Protein AF-A0A820RCL2-F1 (afdb_monomer)

Organism: NCBI:txid392030

Nearest PDB structures (foldseek):
  1dw9-assembly1_C  TM=3.141E-01  e=3.894E-01  Escherichia coli
  8c7e-assembly1_A  TM=3.278E-01  e=6.930E-01  unidentified
  2iu7-assembly1_J  TM=3.159E-01  e=5.719E-01  Escherichia coli
  2iv1-assembly1_F  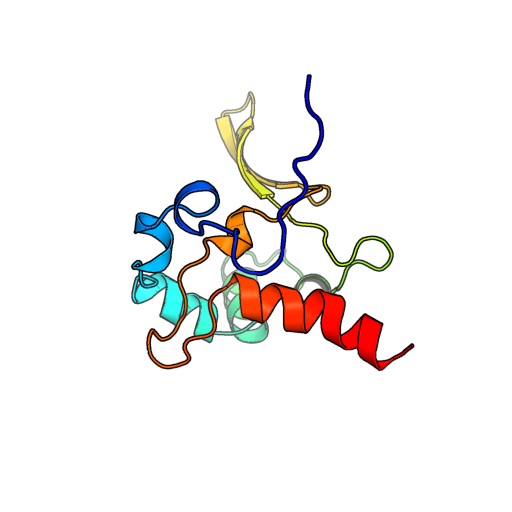TM=3.132E-01  e=6.097E-01  Escherichia coli
  2iu7-assembly1_I  TM=3.158E-01  e=7.877E-01  Escherichia coli

Sequence (130 aa):
MKFAEVHQPGTFNINNHFYPEALNKSLCPEVKSFLELGNERIAERYCYLHPEANYKRLCTLMSSKPSVFHWSGSDLLHVTDHSKQKQMILLETNSCPSGQKSMPTDSYADGNSGYHKFVRLTFLTAIKAA

Secondary structure (DSSP, 8-state):
-----PPPTT---GGGTS-HHHHTPBPPHHHHHHHHTHHHHHHHHHHHH-TTS-HHHHHHHHH---SS-TT-EEEEEEEE-TT--EEEEEEEEES--HHHHTPPBS-STT---HHHHHHIIIIIHHHHT-

Radius of gyration: 18.5 Å; Cα contacts (8 Å, |Δi|>4): 106; chains: 1; bounding box: 46×36×52 Å

Mean predicted aligned error: 9.16 Å

Foldseek 3Di:
DDPDDDDDPPRDDPVVPDPVVLAPDADDPVVLVVVVCDQLNVLVVVCVVVVVDDSVVSSVVVPDADPPCNQWDKDWDFDADPVRDTDIDIDRHHPHPVVQQSHHDNDPPPVQGSVNVSCCVRPVVVVVVD

pLDDT: mean 78.97, std 13.1, range [43.16, 97.06]

Structure (mmCIF, N/CA/C/O backbone):
data_AF-A0A820RCL2-F1
#
_entry.id   AF-A0A820RCL2-F1
#
loop_
_atom_site.group_PDB
_atom_site.id
_atom_site.type_symbol
_atom_site.label_atom_id
_atom_site.label_alt_id
_atom_site.label_comp_id
_atom_site.label_asym_id
_atom_site.label_entity_id
_atom_site.label_seq_id
_atom_site.pdbx_PDB_ins_code
_atom_site.Cartn_x
_atom_site.Cartn_y
_atom_site.Cartn_z
_atom_site.occupancy
_atom_site.B_iso_or_equiv
_atom_site.auth_seq_id
_atom_site.auth_comp_id
_atom_site.auth_asym_id
_atom_site.auth_atom_id
_atom_site.pdbx_PDB_model_num
ATOM 1 N N . MET A 1 1 ? -9.831 8.699 -34.315 1.00 43.16 1 MET A N 1
ATOM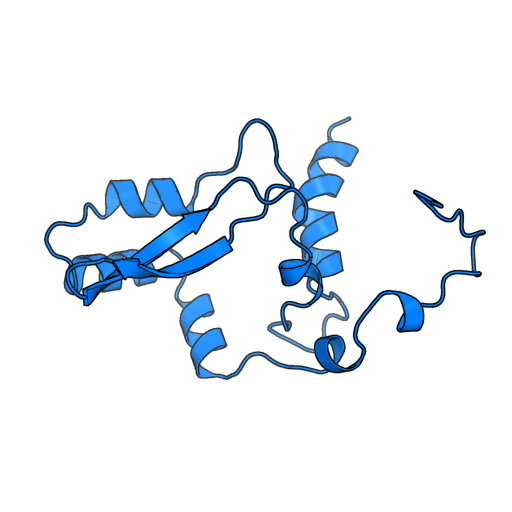 2 C CA . MET A 1 1 ? -9.431 8.288 -32.953 1.00 43.16 1 MET A CA 1
ATOM 3 C C . MET A 1 1 ? -8.292 7.286 -33.109 1.00 43.16 1 MET A C 1
ATOM 5 O O . MET A 1 1 ? -8.522 6.234 -33.689 1.00 43.16 1 MET A O 1
ATOM 9 N N . LYS A 1 2 ? -7.049 7.649 -32.764 1.00 46.34 2 LYS A N 1
ATOM 10 C CA . LYS A 1 2 ? -5.913 6.709 -32.788 1.00 46.34 2 LYS A CA 1
ATOM 11 C C . LYS A 1 2 ? -5.850 6.050 -31.409 1.00 46.34 2 LYS A C 1
ATOM 13 O O . LYS A 1 2 ? -5.715 6.762 -30.425 1.00 46.34 2 LYS A O 1
ATOM 18 N N . PHE A 1 3 ? -6.014 4.730 -31.340 1.00 64.75 3 PHE A N 1
ATOM 19 C CA . PHE A 1 3 ? -6.091 3.996 -30.067 1.00 64.75 3 PHE A CA 1
ATOM 20 C C . PHE A 1 3 ? -4.723 3.535 -29.543 1.00 64.75 3 PHE A C 1
ATOM 22 O O . PHE A 1 3 ? -4.611 3.172 -28.379 1.00 64.75 3 PHE A O 1
ATOM 29 N N . ALA A 1 4 ? -3.686 3.579 -30.383 1.00 68.06 4 ALA A N 1
ATOM 30 C CA . ALA A 1 4 ? -2.301 3.321 -30.008 1.00 68.06 4 ALA A CA 1
ATOM 31 C C . ALA A 1 4 ? -1.350 3.913 -31.062 1.00 68.06 4 ALA A C 1
ATOM 33 O O . ALA A 1 4 ? -1.705 3.999 -32.242 1.00 68.06 4 ALA A O 1
ATOM 34 N N . GLU A 1 5 ? -0.148 4.298 -30.638 1.00 78.19 5 GLU A N 1
ATOM 35 C CA . GLU A 1 5 ? 0.957 4.703 -31.509 1.00 78.19 5 GLU A CA 1
ATOM 36 C C . GLU A 1 5 ? 2.098 3.690 -31.376 1.00 78.19 5 GLU A C 1
ATOM 38 O O . GLU A 1 5 ? 2.475 3.301 -30.271 1.00 78.19 5 GLU A O 1
ATOM 43 N N . VAL A 1 6 ? 2.613 3.218 -32.512 1.00 80.75 6 VAL A N 1
ATOM 44 C CA . VAL A 1 6 ? 3.721 2.259 -32.546 1.00 80.75 6 VAL A CA 1
ATOM 45 C C . VAL A 1 6 ? 5.028 3.039 -32.627 1.00 80.75 6 VAL A C 1
ATOM 47 O O . VAL A 1 6 ? 5.276 3.728 -33.613 1.00 80.75 6 VAL A O 1
ATOM 50 N N . HIS A 1 7 ? 5.874 2.899 -31.607 1.00 81.19 7 HIS A N 1
ATOM 51 C CA . HIS A 1 7 ? 7.210 3.490 -31.578 1.00 81.19 7 HIS A CA 1
ATOM 52 C C . HIS A 1 7 ? 8.263 2.471 -32.020 1.00 81.19 7 HIS A C 1
ATOM 54 O O . HIS A 1 7 ? 8.293 1.340 -31.536 1.00 81.19 7 HIS A O 1
ATOM 60 N N . GLN A 1 8 ? 9.154 2.890 -32.918 1.00 87.00 8 GLN A N 1
ATOM 61 C CA . GLN A 1 8 ? 10.331 2.109 -33.302 1.00 87.00 8 GLN A CA 1
ATOM 62 C C . GLN A 1 8 ? 11.386 2.138 -32.179 1.00 87.00 8 GLN A C 1
ATOM 64 O O . GLN A 1 8 ? 11.445 3.123 -31.427 1.00 87.00 8 GLN A O 1
ATOM 69 N N . PRO A 1 9 ? 12.255 1.119 -32.061 1.00 83.75 9 PRO A N 1
ATOM 70 C CA . PRO A 1 9 ? 13.369 1.145 -31.115 1.00 83.75 9 PRO A CA 1
ATOM 71 C C . PRO A 1 9 ? 14.173 2.452 -31.212 1.00 83.75 9 PRO A C 1
ATOM 73 O O . PRO A 1 9 ? 14.506 2.907 -32.302 1.00 83.75 9 PRO A O 1
ATOM 76 N N . GLY A 1 10 ? 14.442 3.089 -30.068 1.00 84.38 10 GLY A N 1
ATOM 77 C CA . GLY A 1 10 ? 15.171 4.364 -29.991 1.00 84.38 10 GLY A CA 1
ATOM 78 C C . GLY A 1 10 ? 14.352 5.628 -30.293 1.00 84.38 10 GLY A C 1
ATOM 79 O O . GLY A 1 10 ? 14.852 6.725 -30.073 1.00 84.38 10 GLY A O 1
ATOM 80 N N . THR A 1 11 ? 13.094 5.509 -30.732 1.00 84.69 11 THR A N 1
ATOM 81 C CA . THR A 1 11 ? 12.225 6.674 -31.032 1.00 84.69 11 THR A CA 1
ATOM 82 C C . THR A 1 11 ? 11.332 7.103 -29.865 1.00 84.69 11 THR A C 1
ATOM 84 O O . THR A 1 11 ? 10.569 8.061 -29.975 1.00 84.69 11 THR A O 1
ATOM 87 N N . PHE A 1 12 ? 11.408 6.399 -28.733 1.00 80.06 12 PHE A N 1
ATOM 88 C CA . PHE A 1 12 ? 10.598 6.693 -27.557 1.00 80.06 12 PHE A CA 1
ATOM 89 C C . PHE A 1 12 ? 11.097 7.959 -26.850 1.00 80.06 12 PHE A C 1
ATOM 91 O O . PHE A 1 12 ? 12.186 7.974 -26.277 1.00 80.06 12 PHE A O 1
ATOM 98 N N . ASN A 1 13 ? 10.282 9.016 -26.851 1.00 78.31 13 ASN A N 1
ATOM 99 C CA . ASN A 1 13 ? 10.559 10.223 -26.079 1.00 78.31 13 ASN A CA 1
ATOM 100 C C . ASN A 1 13 ? 9.875 10.145 -24.709 1.00 78.31 13 ASN A C 1
ATOM 102 O O . ASN A 1 13 ? 8.649 10.243 -24.605 1.00 78.31 13 ASN A O 1
ATOM 106 N N . ILE A 1 14 ? 10.679 10.006 -23.656 1.00 72.56 14 ILE A N 1
ATOM 107 C CA . ILE A 1 14 ? 10.202 9.887 -22.274 1.00 72.56 14 ILE A CA 1
ATOM 108 C C . ILE A 1 14 ? 9.393 11.111 -21.812 1.00 72.56 14 ILE A C 1
ATOM 110 O O . ILE A 1 14 ? 8.399 10.949 -21.105 1.00 72.56 14 ILE A O 1
ATOM 114 N N . ASN A 1 15 ? 9.744 12.315 -22.276 1.00 73.56 15 ASN A N 1
ATOM 115 C CA . ASN A 1 15 ? 9.097 13.567 -21.863 1.00 73.56 15 ASN A CA 1
ATOM 116 C C . ASN A 1 15 ? 7.662 13.699 -22.390 1.00 73.56 15 ASN A C 1
ATOM 118 O O . ASN A 1 15 ? 6.871 14.449 -21.828 1.00 73.56 15 ASN A O 1
ATOM 122 N N . ASN A 1 16 ? 7.309 12.954 -23.441 1.00 75.00 16 ASN A N 1
ATOM 123 C CA . ASN A 1 16 ? 5.952 12.947 -23.995 1.00 75.00 16 ASN A CA 1
ATOM 124 C C . ASN A 1 16 ? 5.009 11.988 -23.247 1.00 75.00 16 ASN A C 1
ATOM 126 O O . ASN A 1 16 ? 3.811 11.979 -23.516 1.00 75.00 16 ASN A O 1
ATOM 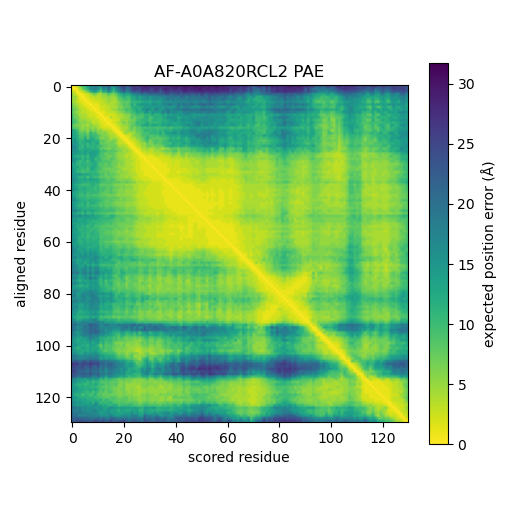130 N N . HIS A 1 17 ? 5.540 11.163 -22.339 1.00 69.94 17 HIS A N 1
ATOM 131 C CA . HIS A 1 17 ? 4.807 10.056 -21.718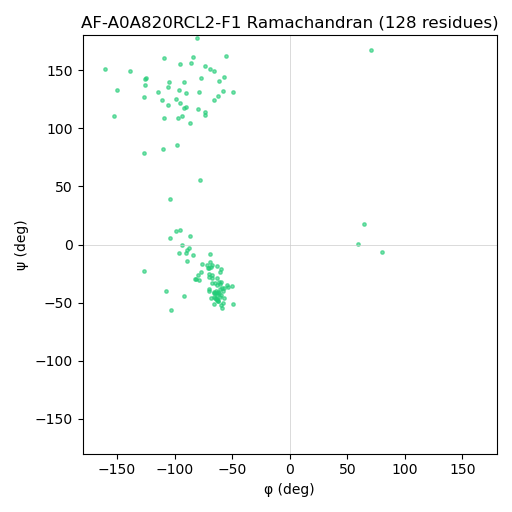 1.00 69.94 17 HIS A CA 1
ATOM 132 C C . HIS A 1 17 ? 4.842 10.082 -20.186 1.00 69.94 17 HIS A C 1
ATOM 134 O O . HIS A 1 17 ? 3.963 9.508 -19.545 1.00 69.94 17 HIS A O 1
ATOM 140 N N . PHE A 1 18 ? 5.838 10.738 -19.591 1.00 66.19 18 PHE A N 1
ATOM 141 C CA . PHE A 1 18 ? 5.993 10.865 -18.147 1.00 66.19 18 PHE A CA 1
ATOM 142 C C . PHE A 1 18 ? 6.090 12.333 -17.753 1.00 66.19 18 PHE A C 1
ATOM 144 O O . PHE A 1 18 ? 6.734 13.116 -18.442 1.00 66.19 18 PHE A O 1
ATOM 151 N N . TYR A 1 19 ? 5.500 12.689 -16.611 1.00 68.56 19 TYR A N 1
ATOM 152 C CA . TYR A 1 19 ? 5.649 14.014 -16.013 1.00 68.56 19 TYR A CA 1
ATOM 153 C C . TYR A 1 19 ? 7.057 14.142 -15.404 1.00 68.56 19 TYR A C 1
ATOM 155 O O . TYR A 1 19 ? 7.321 13.481 -14.393 1.00 68.56 19 TYR A O 1
ATOM 163 N N . PRO A 1 20 ? 7.967 14.974 -15.954 1.00 66.12 20 PRO A N 1
ATOM 164 C CA . PRO A 1 20 ? 9.339 15.089 -15.443 1.00 66.12 20 PRO A CA 1
ATOM 165 C C . PRO A 1 20 ? 9.380 15.532 -13.973 1.00 66.12 20 PRO A C 1
ATOM 167 O O . PRO A 1 20 ? 10.220 15.094 -13.193 1.00 66.12 20 PRO A O 1
ATOM 170 N N . GLU A 1 21 ? 8.404 16.347 -13.573 1.00 68.94 21 GLU A N 1
ATOM 171 C CA . GLU A 1 21 ? 8.207 16.829 -12.204 1.00 68.94 21 GLU A CA 1
ATOM 172 C C . GLU A 1 21 ? 7.914 15.708 -11.203 1.00 68.94 21 GLU A C 1
ATOM 174 O O . GLU A 1 21 ? 8.225 15.850 -10.025 1.00 68.94 21 GLU A O 1
ATOM 179 N N . ALA A 1 22 ? 7.303 14.602 -11.641 1.00 65.06 22 ALA A N 1
ATOM 180 C CA . ALA A 1 22 ? 7.033 13.459 -10.774 1.00 65.06 22 ALA A CA 1
ATOM 181 C C . ALA A 1 22 ? 8.285 12.594 -10.564 1.00 65.06 22 ALA A C 1
ATOM 183 O O . ALA A 1 22 ? 8.451 12.014 -9.496 1.00 65.06 22 ALA A O 1
ATOM 184 N N . LEU A 1 23 ? 9.183 12.542 -11.556 1.00 63.94 23 LEU A N 1
ATOM 185 C CA . LEU A 1 23 ? 10.411 11.740 -11.501 1.00 63.94 23 LEU A CA 1
ATOM 186 C C . LEU A 1 23 ? 11.443 12.298 -10.511 1.00 63.94 23 LEU A C 1
ATOM 188 O O . LEU A 1 23 ? 12.224 11.537 -9.951 1.00 63.94 23 LEU A O 1
ATOM 192 N N . ASN A 1 24 ? 11.418 13.610 -10.273 1.00 67.00 24 ASN A N 1
ATOM 193 C CA . ASN A 1 24 ? 12.366 14.304 -9.397 1.00 67.00 24 ASN A CA 1
ATOM 194 C C . ASN A 1 24 ? 11.820 14.567 -7.986 1.00 67.00 24 ASN A C 1
ATOM 196 O O . ASN A 1 24 ? 12.398 15.359 -7.246 1.00 67.00 24 ASN A O 1
ATOM 200 N N . LYS A 1 25 ? 10.685 13.967 -7.614 1.00 71.56 25 LYS A N 1
ATOM 201 C CA . LYS A 1 25 ? 10.125 14.114 -6.267 1.00 71.56 25 LYS A CA 1
ATOM 202 C C . LYS A 1 25 ? 10.628 13.000 -5.360 1.00 71.56 25 LYS A C 1
ATOM 204 O O . LYS A 1 25 ? 10.674 11.839 -5.753 1.00 71.56 25 LYS A O 1
ATOM 209 N N . SER A 1 26 ? 10.930 13.361 -4.116 1.00 72.81 26 SER A N 1
ATOM 210 C CA . SER A 1 26 ? 11.069 12.417 -3.005 1.00 72.81 26 SER A CA 1
ATOM 211 C C . SER A 1 26 ? 9.773 12.312 -2.226 1.00 72.81 26 SER A C 1
ATOM 213 O O . SER A 1 26 ? 8.991 13.263 -2.168 1.00 72.81 26 SER A O 1
ATOM 215 N N . LEU A 1 27 ? 9.592 11.179 -1.553 1.00 77.69 27 LEU A N 1
ATOM 216 C CA . LEU A 1 27 ? 8.623 11.087 -0.469 1.00 77.69 27 LEU A CA 1
ATOM 217 C C . LEU A 1 27 ? 9.003 12.060 0.649 1.00 77.69 27 LEU A C 1
ATOM 219 O O . LEU A 1 27 ? 10.183 12.203 0.980 1.00 77.69 27 LEU A O 1
ATOM 223 N N . CYS A 1 28 ? 8.004 12.712 1.247 1.00 84.50 28 CYS A N 1
ATOM 224 C CA . CYS A 1 28 ? 8.252 13.456 2.473 1.00 84.50 28 CYS A CA 1
ATOM 225 C C . CYS A 1 28 ? 8.638 12.483 3.607 1.00 84.50 28 CYS A C 1
ATOM 227 O O . CYS A 1 28 ? 8.193 11.325 3.599 1.00 84.50 28 CYS A O 1
ATOM 229 N N . PRO A 1 29 ? 9.467 12.919 4.574 1.00 87.06 29 PRO A N 1
ATOM 230 C CA . PRO A 1 29 ? 9.966 12.057 5.646 1.00 87.06 29 PRO A CA 1
ATOM 231 C C . PRO A 1 29 ? 8.863 11.339 6.429 1.00 87.06 29 PRO A C 1
ATOM 233 O O . PRO A 1 29 ? 9.038 10.189 6.822 1.00 87.06 29 PRO A O 1
ATOM 236 N N . GLU A 1 30 ? 7.713 11.982 6.620 1.00 89.06 30 GLU A N 1
ATOM 237 C CA . GLU A 1 30 ? 6.576 11.440 7.362 1.00 89.06 30 GLU A CA 1
ATOM 238 C C . GLU A 1 30 ? 5.928 10.269 6.621 1.00 89.06 30 GLU A C 1
ATOM 240 O O . GLU A 1 30 ? 5.676 9.222 7.218 1.00 89.06 30 GLU A O 1
ATOM 245 N N . VAL A 1 31 ? 5.697 10.416 5.311 1.00 84.12 31 VAL A N 1
ATOM 246 C CA . VAL A 1 31 ? 5.147 9.336 4.478 1.00 84.12 31 VAL A CA 1
ATOM 247 C C . VAL A 1 31 ? 6.144 8.190 4.388 1.00 84.12 31 VAL A C 1
ATOM 249 O O . VAL A 1 31 ? 5.749 7.034 4.524 1.00 84.12 31 VAL A O 1
ATOM 252 N N . LYS A 1 32 ? 7.435 8.493 4.226 1.00 84.88 32 LYS A N 1
ATOM 253 C CA . LYS A 1 32 ? 8.487 7.473 4.218 1.00 84.88 32 LYS A CA 1
ATOM 254 C C . LYS A 1 32 ? 8.513 6.689 5.532 1.00 84.88 32 LYS A C 1
ATOM 256 O O . LYS A 1 32 ? 8.396 5.468 5.516 1.00 84.88 32 LYS A O 1
ATOM 261 N N . SER A 1 33 ? 8.572 7.389 6.665 1.00 89.31 33 SER A N 1
ATOM 262 C CA . SER A 1 33 ? 8.564 6.767 7.992 1.00 89.31 33 SER A CA 1
ATOM 263 C C . SER A 1 33 ? 7.310 5.922 8.223 1.00 89.31 33 SER A C 1
ATOM 265 O O . SER A 1 33 ? 7.394 4.845 8.810 1.00 89.31 33 SER A O 1
ATOM 267 N N . PHE A 1 34 ? 6.152 6.372 7.729 1.00 88.56 34 PHE A N 1
ATOM 268 C CA . PHE A 1 34 ? 4.916 5.601 7.796 1.00 88.56 34 PHE A CA 1
ATOM 269 C C . PHE A 1 34 ? 4.990 4.307 6.971 1.00 88.56 34 PHE A C 1
ATOM 271 O O . PHE A 1 34 ? 4.625 3.248 7.480 1.00 88.56 34 PHE A O 1
ATOM 278 N N . LEU A 1 35 ? 5.490 4.362 5.732 1.00 83.12 35 LEU A N 1
ATOM 279 C CA . LEU A 1 35 ? 5.644 3.179 4.872 1.00 83.12 35 LEU A CA 1
ATOM 280 C C . LEU A 1 35 ? 6.665 2.174 5.437 1.00 83.12 35 LEU A C 1
ATOM 282 O O . LEU A 1 35 ? 6.468 0.965 5.314 1.00 83.12 35 LEU A O 1
ATOM 286 N N . GLU A 1 36 ? 7.711 2.657 6.110 1.00 88.88 36 GLU A N 1
ATOM 287 C CA . GLU A 1 36 ? 8.734 1.832 6.771 1.00 88.88 36 GLU A CA 1
ATOM 288 C C . GLU A 1 36 ? 8.218 1.070 8.007 1.00 88.88 36 GLU A C 1
ATOM 290 O O . GLU A 1 36 ? 8.870 0.130 8.464 1.00 88.88 36 GLU A O 1
ATOM 295 N N . LEU A 1 37 ? 7.044 1.418 8.553 1.00 91.88 37 LEU A N 1
ATOM 296 C CA . LEU A 1 37 ? 6.440 0.673 9.667 1.00 91.88 37 LEU A CA 1
ATOM 297 C C . LEU A 1 37 ? 6.125 -0.780 9.287 1.00 91.88 37 LEU A C 1
ATOM 299 O O . LEU A 1 37 ? 6.189 -1.665 10.141 1.00 91.88 37 LEU A O 1
ATOM 303 N N . GLY A 1 38 ? 5.781 -1.019 8.023 1.00 91.12 38 GLY A N 1
ATOM 304 C CA . GLY A 1 38 ? 5.303 -2.313 7.559 1.00 91.12 38 GLY A CA 1
ATOM 305 C C . GLY A 1 38 ? 3.897 -2.660 8.061 1.00 91.12 38 GLY A C 1
ATOM 306 O O . GLY A 1 38 ? 3.329 -2.029 8.955 1.00 91.12 38 GLY A O 1
ATOM 307 N N . ASN A 1 39 ? 3.329 -3.700 7.456 1.00 92.44 39 ASN A N 1
ATOM 308 C CA . ASN A 1 39 ? 1.929 -4.083 7.638 1.00 92.44 39 ASN A CA 1
ATOM 309 C C . ASN A 1 39 ? 1.564 -4.379 9.102 1.00 92.44 39 ASN A C 1
ATOM 311 O O . ASN A 1 39 ? 0.500 -3.973 9.555 1.00 92.44 39 ASN A O 1
ATOM 315 N N . GLU A 1 40 ? 2.438 -5.045 9.859 1.00 94.94 40 GLU A N 1
ATOM 316 C CA . GLU A 1 40 ? 2.147 -5.447 11.243 1.00 94.94 40 GLU A CA 1
ATOM 317 C C . GLU A 1 40 ? 1.987 -4.240 12.172 1.00 94.94 40 GLU A C 1
ATOM 319 O O . GLU A 1 40 ? 0.957 -4.102 12.830 1.00 94.94 40 GLU A O 1
ATOM 324 N N . ARG A 1 41 ? 2.955 -3.313 12.167 1.00 95.62 41 ARG A N 1
ATOM 325 C CA . ARG A 1 41 ? 2.917 -2.109 13.016 1.00 95.62 41 ARG A CA 1
ATOM 326 C C . ARG A 1 41 ? 1.805 -1.152 12.589 1.00 95.62 41 ARG A C 1
ATOM 328 O O . ARG A 1 41 ? 1.224 -0.470 13.434 1.00 95.62 41 ARG A O 1
ATOM 335 N N . ILE A 1 42 ? 1.492 -1.092 11.292 1.00 94.94 42 ILE A N 1
ATOM 336 C CA . ILE A 1 42 ? 0.332 -0.341 10.790 1.00 94.94 42 ILE A CA 1
ATOM 337 C C . ILE A 1 42 ? -0.966 -0.960 11.326 1.00 94.94 42 ILE A C 1
ATOM 339 O O . ILE A 1 42 ? -1.808 -0.228 11.848 1.00 94.94 42 ILE A O 1
ATOM 343 N N . ALA A 1 43 ? -1.117 -2.287 11.265 1.00 95.62 43 ALA A N 1
ATOM 344 C CA . ALA A 1 43 ? -2.299 -2.971 11.784 1.00 95.62 43 ALA A CA 1
ATOM 345 C C . ALA A 1 43 ? -2.467 -2.793 13.298 1.00 95.62 43 ALA A C 1
ATOM 347 O O . ALA A 1 43 ? -3.586 -2.557 13.753 1.00 95.62 43 ALA A O 1
ATOM 348 N N . GLU A 1 44 ? -1.382 -2.866 14.073 1.00 96.31 44 GLU A N 1
ATOM 349 C CA . GLU A 1 44 ? -1.404 -2.617 15.522 1.00 96.31 44 GLU A CA 1
ATOM 350 C C . GLU A 1 44 ? -1.927 -1.214 15.839 1.00 96.31 44 GLU A C 1
ATOM 352 O O . GLU A 1 44 ? -2.855 -1.056 16.633 1.00 96.31 44 GLU A O 1
ATOM 357 N N . ARG A 1 45 ? -1.375 -0.192 15.173 1.00 95.44 45 ARG A N 1
ATOM 358 C CA . ARG A 1 45 ? -1.809 1.203 15.344 1.00 95.44 45 ARG A CA 1
ATOM 359 C C . ARG A 1 45 ? -3.265 1.400 14.946 1.00 95.44 45 ARG A C 1
ATOM 361 O O . ARG A 1 45 ? -3.992 2.099 15.646 1.00 95.44 45 ARG A O 1
ATOM 368 N N . TYR A 1 46 ? -3.690 0.785 13.845 1.00 94.75 46 TYR A N 1
ATOM 369 C CA . TYR A 1 46 ? -5.075 0.868 13.400 1.00 94.75 46 TYR A CA 1
ATOM 370 C C . TYR A 1 46 ? -6.025 0.254 14.432 1.00 94.75 46 TYR A C 1
ATOM 372 O O . TYR A 1 46 ? -6.973 0.913 14.837 1.00 94.75 46 TYR A O 1
ATOM 380 N N . CYS A 1 47 ? -5.739 -0.955 14.925 1.00 96.75 47 CYS A N 1
ATOM 381 C CA . CYS A 1 47 ? -6.586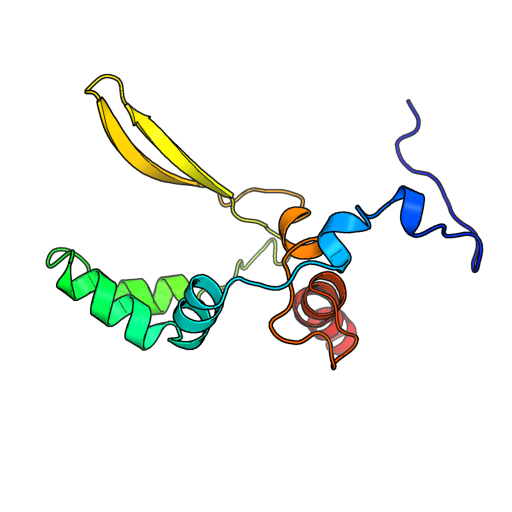 -1.623 15.920 1.00 96.75 47 CYS A CA 1
ATOM 382 C C . CYS A 1 47 ? -6.573 -0.916 17.285 1.00 96.75 47 CYS A C 1
ATOM 384 O O . CYS A 1 47 ? -7.544 -1.006 18.028 1.00 96.75 47 CYS A O 1
ATOM 386 N N . TYR A 1 48 ? -5.498 -0.195 17.619 1.00 96.69 48 TYR A N 1
ATOM 387 C CA . TYR A 1 48 ? -5.467 0.660 18.808 1.00 96.69 48 TYR A CA 1
ATOM 388 C C . TYR A 1 48 ? -6.454 1.835 18.702 1.00 96.69 48 TYR A C 1
ATOM 390 O O . TYR A 1 48 ? -7.126 2.161 19.676 1.00 96.69 48 TYR A O 1
ATOM 398 N N . LEU A 1 49 ? -6.555 2.460 17.523 1.00 95.94 49 LEU A N 1
ATOM 399 C CA . LEU A 1 49 ? -7.494 3.561 17.259 1.00 95.94 49 LEU A CA 1
ATOM 400 C C . LEU A 1 49 ? -8.926 3.077 16.986 1.00 95.94 49 LEU A C 1
ATOM 402 O O . LEU A 1 49 ? -9.876 3.816 17.231 1.00 95.94 49 LEU A O 1
ATOM 406 N N . HIS A 1 50 ? -9.059 1.846 16.496 1.00 93.94 50 HIS A N 1
ATOM 407 C CA . HIS A 1 50 ? -10.306 1.194 16.106 1.00 93.94 50 HIS A CA 1
ATOM 408 C C . HIS A 1 50 ? -10.432 -0.164 16.815 1.00 93.94 50 HIS A C 1
ATOM 410 O O . HIS A 1 50 ? -10.139 -1.198 16.203 1.00 93.94 50 HIS A O 1
ATOM 416 N N . PRO A 1 51 ? -10.831 -0.199 18.104 1.00 95.12 51 PRO A N 1
ATOM 417 C CA . PRO A 1 51 ? -10.918 -1.438 18.885 1.00 95.12 51 PRO A CA 1
ATOM 418 C C . PRO A 1 51 ? -11.879 -2.488 18.306 1.00 95.12 51 PRO A C 1
ATOM 420 O O . PRO A 1 51 ? -11.770 -3.673 18.616 1.00 95.12 51 PRO A O 1
ATOM 423 N N . GLU A 1 52 ? -12.823 -2.067 17.465 1.00 95.69 52 GLU A N 1
ATOM 424 C CA . GLU A 1 52 ? -13.741 -2.923 16.713 1.00 95.69 52 GLU A CA 1
ATOM 425 C C . GLU A 1 52 ? -13.064 -3.697 15.568 1.00 95.69 52 GLU A C 1
ATOM 427 O O . GLU A 1 52 ? -13.616 -4.678 15.058 1.00 95.69 52 GLU A O 1
ATOM 432 N N . ALA A 1 53 ? -11.873 -3.270 15.142 1.00 95.50 53 ALA A N 1
ATOM 433 C CA . ALA A 1 53 ? -11.150 -3.875 14.038 1.00 95.50 53 ALA A CA 1
ATOM 434 C C . ALA A 1 53 ? -10.473 -5.193 14.444 1.00 95.50 53 ALA A C 1
ATOM 436 O O . ALA A 1 53 ? -9.924 -5.353 15.533 1.00 95.50 53 ALA A O 1
ATOM 437 N N . ASN A 1 54 ? -10.450 -6.159 13.523 1.00 97.06 54 ASN A N 1
ATOM 438 C CA . ASN A 1 54 ? -9.782 -7.438 13.742 1.00 97.06 54 ASN A CA 1
ATOM 439 C C . ASN A 1 54 ? -8.373 -7.431 13.135 1.00 97.06 54 ASN A C 1
ATOM 441 O O . ASN A 1 54 ? -8.220 -7.532 11.915 1.00 97.06 54 ASN A O 1
ATOM 445 N N . TYR A 1 55 ? -7.355 -7.407 13.997 1.00 96.69 55 TYR A N 1
ATOM 446 C CA . TYR A 1 55 ? -5.939 -7.411 13.611 1.00 96.69 55 TYR A CA 1
ATOM 447 C C . TYR A 1 55 ? -5.584 -8.503 12.590 1.00 96.69 55 TYR A C 1
ATOM 449 O O . TYR A 1 55 ? -5.016 -8.221 11.537 1.00 96.69 55 TYR A O 1
ATOM 457 N N . LYS A 1 56 ? -5.966 -9.761 12.858 1.00 96.94 56 LYS A N 1
ATOM 458 C CA . LYS A 1 56 ? -5.620 -10.897 11.986 1.00 96.94 56 LYS A CA 1
ATOM 459 C C . LYS A 1 56 ? -6.236 -10.749 10.596 1.00 96.94 56 LYS A C 1
ATOM 461 O O . LYS A 1 56 ? -5.568 -11.016 9.595 1.00 96.94 56 LYS A O 1
ATOM 466 N N . ARG A 1 57 ? -7.496 -10.307 10.520 1.00 95.62 57 ARG A N 1
ATOM 467 C CA . ARG A 1 57 ? -8.167 -10.037 9.239 1.00 95.62 57 ARG A CA 1
ATOM 468 C C . ARG A 1 57 ? -7.494 -8.893 8.487 1.00 95.62 57 ARG A C 1
ATOM 470 O O . ARG A 1 57 ? -7.292 -9.023 7.285 1.00 95.62 57 ARG A O 1
ATOM 477 N N . LEU A 1 58 ? -7.100 -7.827 9.181 1.00 93.81 58 LEU A N 1
ATOM 478 C CA . LEU A 1 58 ? -6.417 -6.686 8.574 1.00 93.81 58 LEU A CA 1
ATOM 479 C C . LEU A 1 58 ? -5.054 -7.084 7.989 1.00 93.81 58 LEU A C 1
ATOM 481 O O . LEU A 1 58 ? -4.786 -6.797 6.825 1.00 93.81 58 LEU A O 1
ATOM 485 N N . CYS A 1 59 ? -4.232 -7.823 8.739 1.00 95.00 59 CYS A N 1
ATOM 486 C CA . CYS A 1 59 ? -2.956 -8.341 8.233 1.00 95.00 59 CYS A CA 1
ATOM 487 C C . CYS A 1 59 ? -3.149 -9.266 7.022 1.00 95.00 59 CYS A C 1
ATOM 489 O O . CYS A 1 59 ? -2.380 -9.195 6.062 1.00 95.00 59 CYS A O 1
ATOM 491 N N . THR A 1 60 ? -4.202 -10.091 7.037 1.00 94.12 60 THR A N 1
ATOM 492 C CA . THR A 1 60 ? -4.554 -10.962 5.904 1.00 94.12 60 THR A CA 1
ATOM 493 C C . THR A 1 60 ? -4.921 -10.136 4.671 1.00 94.12 60 THR A C 1
ATOM 495 O O . THR A 1 60 ? -4.402 -10.396 3.589 1.00 94.12 60 THR A O 1
ATOM 498 N N . LEU A 1 61 ? -5.761 -9.110 4.835 1.00 89.62 61 LEU A N 1
ATOM 499 C CA . LEU A 1 61 ? -6.184 -8.225 3.749 1.00 89.62 61 LEU A CA 1
ATOM 500 C C . LEU A 1 61 ? -4.995 -7.470 3.139 1.00 89.62 61 LEU A C 1
ATOM 502 O O . LEU A 1 61 ? -4.813 -7.501 1.926 1.00 89.62 61 LEU A O 1
ATOM 506 N N . MET A 1 62 ? -4.141 -6.862 3.966 1.00 88.12 62 MET A N 1
ATOM 507 C CA . MET A 1 62 ? -2.966 -6.110 3.497 1.00 88.12 62 MET A CA 1
ATOM 508 C C . MET A 1 62 ? -1.890 -6.991 2.846 1.00 88.12 62 MET A C 1
ATOM 510 O O . MET A 1 62 ? -1.023 -6.483 2.138 1.00 88.12 62 MET A O 1
ATOM 514 N N . SER A 1 63 ? -1.929 -8.303 3.089 1.00 88.38 63 SER A N 1
ATOM 515 C CA . SER A 1 63 ? -1.026 -9.279 2.462 1.00 88.38 63 SER A CA 1
ATOM 516 C C . SER A 1 63 ? -1.639 -9.947 1.229 1.00 88.38 63 SER A C 1
ATOM 518 O O . SER A 1 63 ? -0.961 -10.713 0.539 1.00 88.38 63 SER A O 1
ATOM 520 N N . SER A 1 64 ? -2.923 -9.693 0.964 1.00 85.88 64 SER A N 1
ATOM 521 C CA . SER A 1 64 ? -3.636 -10.303 -0.149 1.00 85.88 64 SER A CA 1
ATOM 522 C C . SER A 1 64 ? -3.125 -9.778 -1.491 1.00 85.88 64 SER A C 1
ATOM 524 O O . SER A 1 64 ? -2.615 -8.662 -1.608 1.00 85.88 64 SER A O 1
ATOM 526 N N . LYS A 1 65 ? -3.235 -10.620 -2.519 1.00 78.00 65 LYS A N 1
ATOM 527 C CA . LYS A 1 65 ? -2.925 -10.266 -3.903 1.00 78.00 65 LYS A CA 1
ATOM 528 C C . LYS A 1 65 ? -4.136 -10.589 -4.777 1.00 78.00 65 LYS A C 1
ATOM 530 O O . LYS A 1 65 ? -4.763 -11.626 -4.545 1.00 78.00 65 LYS A O 1
ATOM 535 N N . PRO A 1 66 ? -4.451 -9.758 -5.783 1.00 77.31 66 PRO A N 1
ATOM 536 C CA . PRO A 1 66 ? -5.501 -10.067 -6.745 1.00 77.31 66 PRO A CA 1
ATOM 537 C C . PRO A 1 66 ? -5.213 -11.396 -7.451 1.00 77.31 66 PRO A C 1
ATOM 539 O O . PRO A 1 66 ? -4.103 -11.604 -7.935 1.00 77.31 66 PRO A O 1
ATOM 542 N N . SER A 1 67 ? -6.203 -12.288 -7.535 1.00 77.31 67 SER A N 1
ATOM 543 C CA . SER A 1 67 ? -6.050 -13.604 -8.178 1.00 77.31 67 SER A CA 1
ATOM 544 C C . SER A 1 67 ? -6.192 -13.558 -9.702 1.00 77.31 67 SER A C 1
ATOM 546 O O . SER A 1 67 ? -5.596 -14.372 -10.402 1.00 77.31 67 SER A O 1
ATOM 548 N N . VAL A 1 68 ? -6.981 -12.611 -10.218 1.00 77.12 68 VAL A N 1
ATOM 549 C CA . VAL A 1 68 ? -7.302 -12.499 -11.650 1.00 77.12 68 VAL A CA 1
ATOM 550 C C . VAL A 1 68 ? -6.505 -11.371 -12.297 1.00 77.12 68 VAL A C 1
ATOM 552 O O . VAL A 1 68 ? -5.756 -11.598 -13.244 1.00 77.12 68 VAL A O 1
ATOM 555 N N . PHE A 1 69 ? -6.616 -10.150 -11.769 1.00 76.00 69 PHE A N 1
ATOM 556 C CA . PHE A 1 69 ? -5.996 -8.971 -12.367 1.00 76.00 69 PHE A CA 1
ATOM 557 C C . PHE A 1 69 ? -4.830 -8.462 -11.513 1.00 76.00 69 PHE A C 1
ATOM 559 O O . PHE A 1 69 ? -4.966 -7.530 -10.738 1.00 76.00 69 PHE A O 1
ATOM 566 N N . HIS A 1 70 ? -3.652 -9.073 -11.668 1.00 77.06 70 HIS A N 1
ATOM 567 C CA . HIS A 1 70 ? -2.437 -8.737 -10.904 1.00 77.06 70 HIS A CA 1
ATOM 568 C C . HIS A 1 70 ? -1.926 -7.302 -11.139 1.00 77.06 70 HIS A C 1
ATOM 570 O O . HIS A 1 70 ? -1.134 -6.786 -10.353 1.00 77.06 70 HIS A O 1
ATOM 576 N N . TRP A 1 71 ? -2.365 -6.672 -12.234 1.00 76.12 71 TRP A N 1
ATOM 577 C CA . TRP A 1 71 ? -2.101 -5.270 -12.557 1.00 76.12 71 TRP A CA 1
ATOM 578 C C . TRP A 1 71 ? -3.238 -4.332 -12.099 1.00 76.12 71 TRP A C 1
ATOM 580 O O . TRP A 1 71 ? -3.269 -3.164 -12.483 1.00 76.12 71 TRP A O 1
ATOM 590 N N . SER A 1 72 ? -4.179 -4.800 -11.276 1.00 75.38 72 SER A N 1
ATOM 591 C CA . SER A 1 72 ? -5.210 -3.921 -10.726 1.00 75.38 72 SER A CA 1
ATOM 592 C C . SER A 1 72 ? -4.573 -2.841 -9.858 1.00 75.38 72 SER A C 1
ATOM 594 O O . SER A 1 72 ? -3.790 -3.133 -8.950 1.00 75.38 72 SER A O 1
ATOM 596 N N . GLY A 1 73 ? -4.913 -1.587 -10.133 1.00 75.44 73 GLY A N 1
ATOM 597 C CA . GLY A 1 73 ? -4.736 -0.518 -9.161 1.00 75.44 73 GLY A CA 1
ATOM 598 C C . GLY A 1 73 ? -5.919 -0.476 -8.202 1.00 75.44 73 GLY A C 1
ATOM 599 O O . GLY A 1 73 ? -7.004 -0.953 -8.537 1.00 75.44 73 GLY A O 1
ATOM 600 N N . SER A 1 74 ? -5.716 0.169 -7.056 1.00 77.62 74 SER A N 1
ATOM 601 C CA . SER A 1 74 ? -6.819 0.566 -6.192 1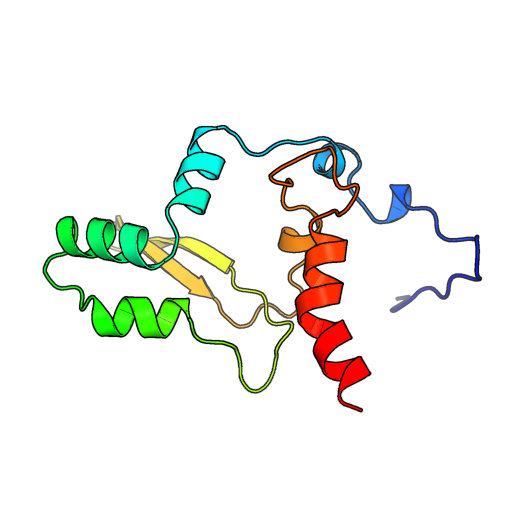.00 77.62 74 SER A CA 1
ATOM 602 C C . SER A 1 74 ? -6.744 2.052 -5.893 1.00 77.62 74 SER A C 1
ATOM 604 O O . SER A 1 74 ? -5.662 2.569 -5.607 1.00 77.62 74 SER A O 1
ATOM 606 N N . ASP A 1 75 ? -7.891 2.719 -5.933 1.00 80.75 75 ASP A N 1
ATOM 607 C CA . ASP A 1 75 ? -8.012 4.128 -5.577 1.00 80.75 75 ASP A CA 1
ATOM 608 C C . ASP A 1 75 ? -8.674 4.266 -4.208 1.00 80.75 75 ASP A C 1
ATOM 610 O O . ASP A 1 75 ? -9.623 3.552 -3.877 1.00 80.75 75 ASP A O 1
ATOM 614 N N . LEU A 1 76 ? -8.163 5.199 -3.409 1.00 84.75 76 LEU A N 1
ATOM 615 C CA . LEU A 1 76 ? -8.747 5.575 -2.129 1.00 84.75 76 LEU A CA 1
ATOM 616 C C . LEU A 1 76 ? -9.421 6.935 -2.271 1.00 84.75 76 LEU A C 1
ATOM 618 O O . LEU A 1 76 ? -8.772 7.933 -2.585 1.00 84.75 76 LEU A O 1
ATOM 622 N N . LEU A 1 77 ? -10.724 6.973 -2.016 1.00 86.44 77 LEU A N 1
ATOM 623 C CA . LEU A 1 77 ? -11.531 8.182 -2.091 1.00 86.44 77 LEU A CA 1
ATOM 624 C C . LEU A 1 77 ? -11.981 8.589 -0.697 1.00 86.44 77 LEU A C 1
ATOM 626 O O . LEU A 1 77 ? -12.640 7.822 0.002 1.00 86.44 77 LEU A O 1
ATOM 630 N N . HIS A 1 78 ? -11.666 9.821 -0.316 1.00 91.69 78 HIS A N 1
ATOM 631 C CA . HIS A 1 78 ? -12.234 10.428 0.876 1.00 91.69 78 HIS A CA 1
ATOM 632 C C . HIS A 1 78 ? -13.568 11.076 0.504 1.00 91.69 78 HIS A C 1
ATOM 634 O O . HIS A 1 78 ? -13.601 12.121 -0.149 1.00 91.69 78 HIS A O 1
ATOM 640 N N . VAL A 1 79 ? -14.668 10.428 0.877 1.00 93.50 79 VAL A N 1
ATOM 641 C CA . VAL A 1 79 ? -16.026 10.857 0.534 1.00 93.50 79 VAL A CA 1
ATOM 642 C C . VAL A 1 79 ? -16.758 11.379 1.760 1.00 93.50 79 VAL A C 1
ATOM 644 O O . VAL A 1 79 ? -16.382 11.114 2.901 1.00 93.50 79 VAL A O 1
ATOM 647 N N . THR A 1 80 ? -17.814 12.147 1.520 1.00 95.62 80 THR A N 1
ATOM 648 C CA . THR A 1 80 ? -18.742 12.598 2.556 1.00 95.62 80 THR A CA 1
ATOM 649 C C . THR A 1 80 ? -20.151 12.213 2.134 1.00 95.62 80 THR A C 1
ATOM 651 O O . THR A 1 80 ? -20.550 12.523 1.012 1.00 95.62 80 THR A O 1
ATOM 654 N N . ASP A 1 81 ? -20.883 11.520 3.001 1.00 90.94 81 ASP A N 1
ATOM 655 C CA . ASP A 1 81 ? -22.254 11.100 2.710 1.00 90.94 81 ASP A CA 1
ATOM 656 C C . ASP A 1 81 ? -23.282 12.233 2.928 1.00 90.94 81 ASP A C 1
ATOM 658 O O . ASP A 1 81 ? -22.955 13.343 3.363 1.00 90.94 81 ASP A O 1
ATOM 662 N N . HIS A 1 82 ? -24.560 11.957 2.643 1.00 94.00 82 HIS A N 1
ATOM 663 C CA . HIS A 1 82 ? -25.658 12.914 2.848 1.00 94.00 82 HIS A CA 1
ATOM 664 C C . HIS A 1 82 ? -25.832 13.343 4.317 1.00 94.00 82 HIS A C 1
ATOM 666 O O . HIS A 1 82 ? -26.334 14.436 4.584 1.00 94.00 82 HIS A O 1
ATOM 672 N N . SER A 1 83 ? -25.379 12.516 5.260 1.00 95.62 83 SER A N 1
ATOM 673 C CA . SER A 1 83 ? -25.379 12.777 6.702 1.00 95.62 83 SER A CA 1
ATOM 674 C C . SER A 1 83 ? -24.125 13.532 7.169 1.00 95.62 83 SER A C 1
ATOM 676 O O . SER A 1 83 ? -23.939 13.721 8.372 1.00 95.62 83 SER A O 1
ATOM 678 N N . LYS A 1 84 ? -23.270 13.995 6.244 1.00 93.19 84 LYS A N 1
ATOM 679 C CA . LYS A 1 84 ? -21.974 14.653 6.500 1.00 93.19 84 LYS A CA 1
ATOM 680 C C . LYS A 1 84 ? -20.927 13.754 7.168 1.00 93.19 84 LYS A C 1
ATOM 682 O O . LYS A 1 84 ? -19.936 14.264 7.701 1.00 93.19 84 LYS A O 1
ATOM 687 N N . GLN A 1 85 ? -21.105 12.437 7.133 1.00 92.69 85 GLN A N 1
ATOM 688 C CA . GLN A 1 85 ? -20.109 11.497 7.634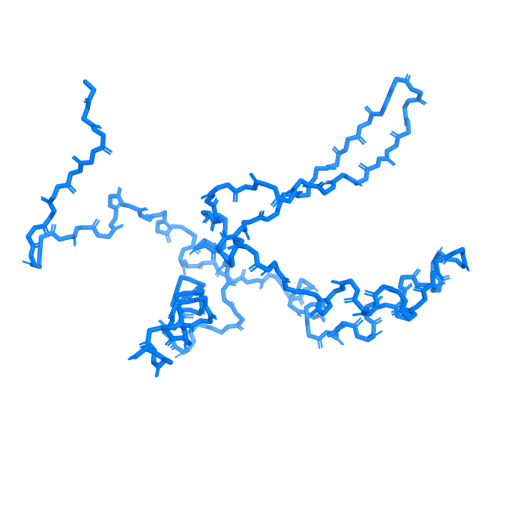 1.00 92.69 85 GLN A CA 1
ATOM 689 C C . GLN A 1 85 ? -18.990 11.329 6.614 1.00 92.69 85 GLN A C 1
ATOM 691 O O . GLN A 1 85 ? -19.235 11.110 5.429 1.00 92.69 85 GLN A O 1
ATOM 696 N N . LYS A 1 86 ? -17.750 11.440 7.092 1.00 92.31 86 LYS A N 1
ATOM 697 C CA . LYS A 1 86 ? -16.545 11.272 6.280 1.00 92.31 86 LYS A CA 1
ATOM 698 C C . LYS A 1 86 ? -16.115 9.817 6.295 1.00 92.31 86 LYS A C 1
ATOM 700 O O . LYS A 1 86 ? -15.988 9.230 7.368 1.00 92.31 86 LYS A O 1
ATOM 705 N N . GLN A 1 87 ? -15.872 9.257 5.120 1.00 89.56 87 GLN A N 1
ATOM 706 C CA . GLN A 1 87 ? -15.482 7.861 4.965 1.00 89.56 87 GLN A CA 1
ATOM 707 C C . GLN A 1 87 ? -14.391 7.724 3.907 1.00 89.56 87 GLN A C 1
ATOM 709 O O . GLN A 1 87 ? -14.326 8.496 2.951 1.00 89.56 87 GLN A O 1
ATOM 714 N N . MET A 1 88 ? -13.531 6.726 4.088 1.00 89.88 88 MET A N 1
ATOM 715 C CA . MET A 1 88 ? -12.582 6.295 3.067 1.00 89.88 88 MET A CA 1
ATOM 716 C C . MET A 1 88 ? -13.191 5.119 2.307 1.00 89.88 88 MET A C 1
ATOM 718 O O . MET A 1 88 ? -13.513 4.100 2.913 1.00 89.88 88 MET A O 1
ATOM 722 N N . ILE A 1 89 ? -13.337 5.255 0.992 1.00 88.00 89 ILE A N 1
ATOM 723 C CA . ILE A 1 89 ? -13.789 4.184 0.100 1.00 88.00 89 ILE A CA 1
ATOM 724 C C . ILE A 1 89 ? -12.594 3.661 -0.692 1.00 88.00 89 ILE A C 1
ATOM 726 O O . ILE A 1 89 ? -11.805 4.447 -1.214 1.00 88.00 89 ILE A O 1
ATOM 730 N N . LEU A 1 90 ? -12.494 2.335 -0.797 1.00 84.38 90 LEU A N 1
ATOM 731 C CA . LEU A 1 90 ? -11.544 1.634 -1.656 1.00 84.38 90 LEU A CA 1
ATOM 732 C C . LEU A 1 90 ? -12.238 1.208 -2.955 1.00 84.38 90 LEU A C 1
ATOM 734 O O . LEU A 1 90 ? -13.251 0.511 -2.918 1.00 84.38 90 LEU A O 1
ATOM 738 N N . LEU A 1 91 ? -11.679 1.599 -4.095 1.00 83.62 91 LEU A N 1
ATOM 739 C CA . LEU A 1 91 ? -12.089 1.138 -5.421 1.00 83.62 91 LEU A CA 1
ATOM 740 C C . LEU A 1 91 ? -11.007 0.218 -5.989 1.00 83.62 91 LEU A C 1
ATOM 742 O O . LEU A 1 91 ? -9.942 0.699 -6.351 1.00 83.62 91 LEU A O 1
ATOM 746 N N . GLU A 1 92 ? -11.267 -1.088 -6.079 1.00 74.94 92 GLU A N 1
ATOM 747 C CA . GLU A 1 92 ? -10.262 -2.107 -6.457 1.00 74.94 92 GLU A CA 1
ATOM 748 C C . GLU A 1 92 ? -10.154 -2.383 -7.969 1.00 74.94 92 GLU A C 1
ATOM 750 O O . GLU A 1 92 ? -9.306 -3.153 -8.416 1.00 74.94 92 GLU A O 1
ATOM 755 N N . THR A 1 93 ? -11.016 -1.783 -8.788 1.00 68.81 93 THR A N 1
ATOM 756 C CA . THR A 1 93 ? -11.117 -2.085 -10.225 1.00 68.81 93 THR A CA 1
ATOM 757 C C . THR A 1 93 ? -10.480 -1.009 -11.099 1.00 68.81 93 THR A C 1
ATOM 759 O O . THR A 1 93 ? -11.035 -0.663 -12.145 1.00 68.81 93 THR A O 1
ATOM 762 N N . ASN A 1 94 ? -9.341 -0.437 -10.700 1.00 63.06 94 ASN A N 1
ATOM 763 C CA . ASN A 1 94 ? -8.649 0.491 -11.589 1.00 63.06 94 ASN A CA 1
ATOM 764 C C . ASN A 1 94 ? -7.850 -0.302 -12.640 1.00 63.06 94 ASN A C 1
ATOM 766 O O . ASN A 1 94 ? -6.920 -1.046 -12.319 1.00 63.06 94 ASN A O 1
ATOM 770 N N . SER A 1 95 ? -8.226 -0.138 -13.913 1.00 57.19 95 SER A N 1
ATOM 771 C CA . SER A 1 95 ? -7.615 -0.799 -15.073 1.00 57.19 95 SER A CA 1
ATOM 772 C C . SER A 1 95 ? -6.196 -0.313 -15.395 1.00 57.19 95 SER A C 1
ATOM 774 O O . SER A 1 95 ? -5.549 -0.880 -16.275 1.00 57.19 95 SER A O 1
ATOM 776 N N . CYS A 1 96 ? -5.703 0.741 -14.734 1.00 60.56 96 CYS A N 1
ATOM 777 C CA . CYS A 1 96 ? -4.351 1.252 -14.934 1.00 60.56 96 CYS A CA 1
ATOM 778 C C . CYS A 1 96 ? -3.819 1.954 -13.667 1.00 60.56 96 CYS A C 1
ATOM 780 O O . CYS A 1 96 ? -4.241 3.071 -13.369 1.00 60.56 96 CYS A O 1
ATOM 782 N N . PRO A 1 97 ? -2.821 1.396 -12.955 1.00 65.75 97 PRO A N 1
ATOM 783 C CA . PRO A 1 97 ? -2.158 2.046 -11.828 1.00 65.75 97 PRO A CA 1
ATOM 784 C C . PRO A 1 97 ? -1.145 3.084 -12.329 1.00 65.75 97 PRO A C 1
ATOM 786 O O . PRO A 1 97 ? 0.048 3.030 -12.018 1.00 65.75 97 PRO A O 1
ATOM 789 N N . SER A 1 98 ? -1.603 4.037 -13.142 1.00 65.00 98 SER A N 1
ATOM 790 C CA . SER A 1 98 ? -0.792 5.165 -13.611 1.00 65.00 98 SER A CA 1
ATOM 791 C C . SER A 1 98 ? -0.161 5.919 -12.436 1.00 65.00 98 SER A C 1
ATOM 793 O O . SER A 1 98 ? 1.015 6.268 -12.509 1.00 65.00 98 SER A O 1
ATOM 795 N N . GLY A 1 99 ? -0.884 6.045 -11.317 1.00 68.50 99 GLY A N 1
ATOM 796 C CA . GLY A 1 99 ? -0.381 6.639 -10.077 1.00 68.50 99 GLY A CA 1
ATOM 797 C C . GLY A 1 99 ? 0.878 5.959 -9.530 1.00 68.50 99 GLY A C 1
ATOM 798 O O . GLY A 1 99 ? 1.797 6.647 -9.097 1.00 68.50 99 GLY A O 1
ATOM 799 N N . GLN A 1 100 ? 1.000 4.630 -9.637 1.00 69.31 100 GLN A N 1
ATOM 800 C CA . GLN A 1 100 ? 2.207 3.930 -9.175 1.00 69.31 100 GLN A CA 1
ATOM 801 C C . GLN A 1 100 ? 3.437 4.204 -10.046 1.00 69.31 100 GLN A C 1
ATOM 803 O O . GLN A 1 100 ? 4.564 4.143 -9.556 1.00 69.31 100 GLN A O 1
ATOM 808 N N . LYS A 1 101 ? 3.243 4.553 -11.325 1.00 66.50 101 LYS A N 1
ATOM 809 C CA . LYS A 1 101 ? 4.349 4.935 -12.220 1.00 66.50 101 LYS A CA 1
ATOM 810 C C . LYS A 1 101 ? 4.992 6.255 -11.796 1.00 66.50 101 LYS A C 1
ATOM 812 O O . LYS A 1 101 ? 6.178 6.454 -12.039 1.00 66.50 101 LYS A O 1
ATOM 817 N N . SER A 1 102 ? 4.204 7.122 -11.168 1.00 68.44 102 SER A N 1
ATOM 818 C CA . SER A 1 102 ? 4.599 8.448 -10.691 1.00 68.44 102 SER A CA 1
ATOM 819 C C . SER A 1 102 ? 4.810 8.503 -9.177 1.00 68.44 102 SER A C 1
ATOM 821 O O . SER A 1 102 ? 5.032 9.589 -8.645 1.00 68.44 102 SER A O 1
ATOM 823 N N . MET A 1 103 ? 4.740 7.360 -8.483 1.00 73.12 103 MET A N 1
ATOM 824 C CA . MET A 1 103 ? 5.003 7.296 -7.049 1.00 73.12 103 MET A CA 1
ATOM 825 C C . MET A 1 103 ? 6.482 7.631 -6.792 1.00 73.12 103 MET A C 1
ATOM 827 O O . MET A 1 103 ? 7.353 6.964 -7.365 1.00 73.12 103 MET A O 1
ATOM 831 N N . PRO A 1 104 ? 6.777 8.635 -5.946 1.00 70.12 104 PRO A N 1
ATOM 832 C CA . PRO A 1 104 ? 8.142 8.974 -5.565 1.00 70.12 104 PRO A CA 1
ATOM 833 C C . PRO A 1 104 ? 8.868 7.774 -4.944 1.00 70.12 104 PRO A C 1
ATOM 835 O O . PRO A 1 104 ? 8.257 6.969 -4.237 1.00 70.12 104 PRO A O 1
ATOM 838 N N . THR A 1 105 ? 10.166 7.636 -5.208 1.00 67.69 105 THR A N 1
ATOM 839 C CA . THR A 1 105 ? 10.971 6.527 -4.676 1.00 67.69 105 THR A CA 1
ATOM 840 C C . THR A 1 105 ? 11.518 6.837 -3.280 1.00 67.69 105 THR A C 1
ATOM 842 O O . THR A 1 105 ? 11.709 7.995 -2.906 1.00 67.69 105 THR A O 1
ATOM 845 N N . ASP A 1 106 ? 11.818 5.785 -2.508 1.00 63.00 106 ASP A N 1
ATOM 846 C CA . ASP A 1 106 ? 12.437 5.888 -1.173 1.00 63.00 106 ASP A CA 1
ATOM 847 C C . ASP A 1 106 ? 13.896 6.387 -1.212 1.00 63.00 106 ASP A C 1
ATOM 849 O O . ASP A 1 106 ? 14.437 6.841 -0.196 1.00 63.00 106 ASP A O 1
ATOM 853 N N . SER A 1 107 ? 14.539 6.275 -2.380 1.00 55.78 107 SER A N 1
ATOM 854 C CA . SER A 1 107 ? 15.940 6.597 -2.647 1.00 55.78 107 SER A CA 1
ATOM 855 C C . SER A 1 107 ? 16.093 7.039 -4.112 1.00 55.78 107 SER A C 1
ATOM 857 O O . SER A 1 107 ? 15.579 6.385 -5.023 1.00 55.78 107 SER A O 1
ATOM 859 N N . TYR A 1 108 ? 16.807 8.147 -4.344 1.00 50.41 108 TYR A N 1
ATOM 860 C CA . TYR A 1 108 ? 17.244 8.566 -5.686 1.00 50.41 108 TYR A CA 1
ATOM 861 C C . TYR A 1 108 ? 18.346 7.656 -6.256 1.00 50.41 108 TYR A C 1
ATOM 863 O O . TYR A 1 108 ? 18.579 7.652 -7.461 1.00 50.41 108 TYR A O 1
ATOM 871 N N . ALA A 1 109 ? 19.046 6.911 -5.394 1.00 49.19 109 ALA A N 1
ATOM 872 C CA . ALA A 1 109 ? 20.320 6.275 -5.717 1.00 49.19 109 ALA A CA 1
ATOM 873 C C . ALA A 1 109 ? 20.185 4.998 -6.562 1.00 49.19 109 ALA A C 1
ATOM 875 O O . ALA A 1 109 ? 21.111 4.654 -7.288 1.00 49.19 109 ALA A O 1
ATOM 876 N N . ASP A 1 110 ? 19.036 4.320 -6.523 1.00 51.25 110 ASP A N 1
ATOM 877 C CA . ASP A 1 110 ? 18.907 2.996 -7.148 1.00 51.25 110 ASP A CA 1
ATOM 878 C C . ASP A 1 110 ? 18.516 3.032 -8.632 1.00 51.25 110 ASP A C 1
ATOM 880 O O . ASP A 1 110 ? 18.372 1.971 -9.240 1.00 51.25 110 ASP A O 1
ATOM 884 N N . GLY A 1 111 ? 18.261 4.212 -9.220 1.00 52.50 111 GLY A N 1
ATOM 885 C CA . GLY A 1 111 ? 17.809 4.356 -10.620 1.00 52.50 111 GLY A CA 1
ATOM 886 C C . GLY A 1 111 ? 16.485 3.638 -10.951 1.00 52.50 111 GLY A C 1
ATOM 887 O O . GLY A 1 111 ? 15.994 3.684 -12.078 1.00 52.50 111 GLY A O 1
ATOM 888 N N . ASN A 1 112 ? 15.885 2.977 -9.962 1.00 56.31 112 ASN A N 1
ATOM 889 C CA . ASN A 1 112 ? 14.738 2.100 -10.083 1.00 56.31 112 ASN A CA 1
ATOM 890 C C . ASN A 1 112 ? 13.482 2.884 -9.718 1.00 56.31 112 ASN A C 1
ATOM 892 O O . ASN A 1 112 ? 13.031 2.862 -8.574 1.00 56.31 112 ASN A O 1
ATOM 896 N N . SER A 1 113 ? 12.924 3.578 -10.707 1.00 67.56 113 SER A N 1
ATOM 897 C CA . SER A 1 113 ? 11.654 4.292 -10.573 1.00 67.56 113 SER A CA 1
ATOM 898 C C . SER A 1 113 ? 10.515 3.372 -10.104 1.00 67.56 113 SER A C 1
ATOM 900 O O . SER A 1 113 ? 10.581 2.143 -10.244 1.00 67.56 113 SER A O 1
ATOM 902 N N . GLY A 1 114 ? 9.424 3.967 -9.602 1.00 70.81 114 GLY A N 1
ATOM 903 C CA . GLY A 1 114 ? 8.193 3.240 -9.266 1.00 70.81 114 GLY A CA 1
ATOM 904 C C . GLY A 1 114 ? 7.716 2.337 -10.410 1.00 70.81 114 GLY A C 1
ATOM 905 O O . GLY A 1 114 ? 7.325 1.195 -10.177 1.00 70.81 114 GLY A O 1
ATOM 906 N N . TYR A 1 115 ? 7.892 2.783 -11.660 1.00 73.38 115 TYR A N 1
ATOM 907 C CA . TYR A 1 115 ? 7.630 1.983 -12.856 1.00 73.38 115 TYR A CA 1
ATOM 908 C C . TYR A 1 115 ? 8.487 0.708 -12.949 1.00 73.38 115 TYR A C 1
ATOM 910 O O . TYR A 1 115 ? 7.948 -0.363 -13.224 1.00 73.38 115 TYR A O 1
ATOM 918 N N . HIS A 1 116 ? 9.798 0.778 -12.691 1.00 75.19 116 HIS A N 1
ATOM 919 C CA . HIS A 1 116 ? 10.656 -0.411 -12.740 1.00 75.19 116 HIS A CA 1
ATOM 920 C C . HIS A 1 116 ? 10.291 -1.425 -11.647 1.00 75.19 116 HIS A C 1
ATOM 922 O O . HIS A 1 116 ? 10.159 -2.619 -11.932 1.00 75.19 116 HIS A O 1
ATOM 928 N N . LYS A 1 117 ? 10.070 -0.959 -10.407 1.00 76.50 117 LYS A N 1
ATOM 929 C CA . LYS A 1 117 ? 9.602 -1.813 -9.300 1.00 76.50 117 LYS A CA 1
ATOM 930 C C . LYS A 1 117 ? 8.281 -2.490 -9.665 1.00 76.50 117 LYS A C 1
ATOM 932 O O . LYS A 1 117 ? 8.151 -3.699 -9.485 1.00 76.50 117 LYS A O 1
ATOM 937 N N . PHE A 1 118 ? 7.349 -1.721 -10.217 1.00 77.19 118 PHE A N 1
ATOM 938 C CA . PHE A 1 118 ? 6.049 -2.194 -10.668 1.00 77.19 118 PHE A CA 1
ATOM 939 C C . PHE A 1 118 ? 6.176 -3.295 -11.742 1.00 77.19 118 PHE A C 1
ATOM 941 O O . PHE A 1 118 ? 5.708 -4.413 -11.530 1.00 77.19 118 PHE A O 1
ATOM 948 N N . VAL A 1 119 ? 6.896 -3.047 -12.845 1.00 78.81 119 VAL A N 1
ATOM 949 C CA . VAL A 1 119 ? 7.072 -4.045 -13.921 1.00 78.81 119 VAL A CA 1
ATOM 950 C C . VAL A 1 119 ? 7.742 -5.320 -13.405 1.00 78.81 119 VAL A C 1
ATOM 952 O O . VAL A 1 119 ? 7.308 -6.431 -13.724 1.00 78.81 119 VAL A O 1
ATOM 955 N N . ARG A 1 120 ? 8.779 -5.175 -12.572 1.00 79.31 120 ARG A N 1
ATOM 956 C CA . ARG A 1 120 ? 9.511 -6.307 -12.000 1.00 79.31 120 ARG A CA 1
ATOM 957 C C . ARG A 1 120 ? 8.630 -7.178 -11.103 1.00 79.31 120 ARG A C 1
ATOM 959 O O . ARG A 1 120 ? 8.725 -8.397 -11.178 1.00 79.31 120 ARG A O 1
ATOM 966 N N . LEU A 1 121 ? 7.808 -6.578 -10.245 1.00 77.62 121 LEU A N 1
ATOM 967 C CA . LEU A 1 121 ? 6.994 -7.325 -9.280 1.00 77.62 121 LEU A CA 1
ATOM 968 C C . LEU A 1 121 ? 5.710 -7.897 -9.892 1.00 77.62 121 LEU A C 1
ATOM 970 O O . LEU A 1 121 ? 5.249 -8.941 -9.436 1.00 77.62 121 LEU A O 1
ATOM 974 N N . THR A 1 122 ? 5.147 -7.238 -10.906 1.00 78.69 122 THR A N 1
ATOM 975 C CA . THR A 1 122 ? 3.881 -7.658 -11.525 1.00 78.69 122 THR A CA 1
ATOM 976 C C . THR A 1 122 ? 4.090 -8.596 -12.711 1.00 78.69 122 THR A C 1
ATOM 978 O O . THR A 1 122 ? 3.398 -9.605 -12.811 1.00 78.69 122 THR A O 1
ATOM 981 N N . PHE A 1 123 ? 5.040 -8.302 -13.606 1.00 79.75 123 PHE A N 1
ATOM 982 C CA . PHE A 1 123 ? 5.184 -9.036 -14.869 1.00 79.75 123 PHE A CA 1
ATOM 983 C C . PHE A 1 123 ? 6.389 -9.963 -14.905 1.00 79.75 123 PHE A C 1
ATOM 985 O O . PHE A 1 123 ? 6.275 -11.071 -15.419 1.00 79.75 123 PHE A O 1
ATOM 992 N N . LEU A 1 124 ? 7.543 -9.557 -14.364 1.00 77.12 124 LEU A N 1
ATOM 993 C CA . LEU A 1 124 ? 8.764 -10.359 -14.513 1.00 77.12 124 LEU A CA 1
ATOM 994 C C . LEU A 1 124 ? 8.637 -11.733 -13.843 1.00 77.12 124 L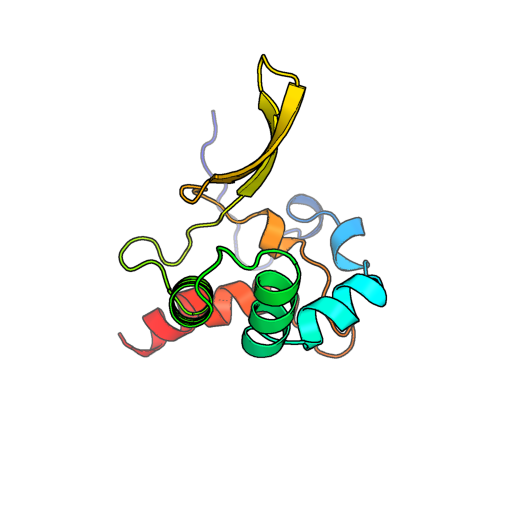EU A C 1
ATOM 996 O O . LEU A 1 124 ? 9.154 -12.713 -14.371 1.00 77.12 124 LEU A O 1
ATOM 1000 N N . THR A 1 125 ? 7.926 -11.821 -12.718 1.00 67.75 125 THR A N 1
ATOM 1001 C CA . THR A 1 125 ? 7.630 -13.103 -12.064 1.00 67.75 125 THR A CA 1
ATOM 1002 C C . THR A 1 125 ? 6.760 -14.003 -12.940 1.00 67.75 125 THR A C 1
ATOM 1004 O O . THR A 1 125 ? 7.028 -15.196 -13.014 1.00 67.75 125 THR A O 1
ATOM 1007 N N . ALA A 1 126 ? 5.770 -13.444 -13.642 1.00 70.38 126 ALA A N 1
ATOM 1008 C CA . ALA A 1 126 ? 4.921 -14.200 -14.562 1.00 70.38 126 ALA A CA 1
ATOM 1009 C C . ALA A 1 126 ? 5.688 -14.643 -15.820 1.00 70.38 126 ALA A C 1
ATOM 1011 O O . ALA A 1 126 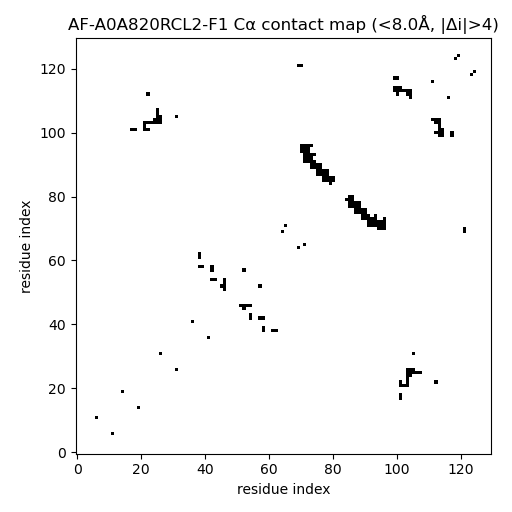? 5.544 -15.776 -16.257 1.00 70.38 126 ALA A O 1
ATOM 1012 N N . ILE A 1 127 ? 6.545 -13.772 -16.364 1.00 74.25 127 ILE A N 1
ATOM 1013 C CA . ILE A 1 127 ? 7.336 -14.046 -17.574 1.00 74.25 127 ILE A CA 1
ATOM 1014 C C . ILE A 1 127 ? 8.423 -15.095 -17.311 1.00 74.25 127 ILE A C 1
ATOM 1016 O O . ILE A 1 127 ? 8.677 -15.921 -18.172 1.00 74.25 127 ILE A O 1
ATOM 1020 N N . LYS A 1 128 ? 9.072 -15.078 -16.139 1.00 66.94 128 LYS A N 1
ATOM 1021 C CA . LYS A 1 128 ? 10.113 -16.062 -15.780 1.00 66.94 128 LYS A CA 1
ATOM 1022 C C . LYS A 1 128 ? 9.562 -17.435 -15.381 1.00 66.94 128 LYS A C 1
ATOM 1024 O O . LYS A 1 128 ? 10.340 -18.376 -15.275 1.00 66.94 128 LYS A O 1
ATOM 1029 N N . ALA A 1 129 ? 8.270 -17.518 -15.069 1.00 59.31 129 ALA A N 1
ATOM 1030 C CA . ALA A 1 129 ? 7.590 -18.763 -14.722 1.00 59.31 129 ALA A CA 1
ATOM 1031 C C . ALA A 1 129 ? 6.984 -19.481 -15.945 1.00 59.31 129 ALA A C 1
ATOM 1033 O O . ALA A 1 129 ? 6.485 -20.594 -15.790 1.00 59.31 129 ALA A O 1
ATOM 1034 N N . ALA A 1 130 ? 7.011 -18.839 -17.118 1.00 50.91 130 ALA A N 1
ATOM 1035 C CA . ALA A 1 130 ? 6.623 -19.388 -18.416 1.00 50.91 130 ALA A CA 1
ATOM 1036 C C . ALA A 1 130 ? 7.857 -19.882 -19.184 1.00 50.91 130 ALA A C 1
ATOM 1038 O O . ALA A 1 130 ? 7.701 -20.858 -19.949 1.00 50.91 130 ALA A O 1
#

Solvent-accessible surface area (backbone atoms only — not comparable to full-atom values): 8186 Å² total; per-residue (Å²): 136,84,92,75,83,91,74,58,92,90,64,73,60,63,77,82,78,46,63,70,76,38,74,75,38,66,58,55,70,67,61,47,56,59,64,72,52,42,67,66,55,49,35,52,55,48,30,71,79,36,75,88,51,56,52,71,60,50,48,49,58,76,68,57,72,63,88,82,55,68,66,49,18,68,48,80,43,84,45,66,50,99,84,69,49,77,46,81,44,81,42,68,82,33,90,62,44,62,66,50,51,50,38,50,38,100,58,84,83,74,79,61,46,31,44,52,54,46,48,50,70,58,45,46,59,58,62,76,73,106